Protein AF-A0A359LPD8-F1 (afdb_monomer_lite)

Structure (mmCIF, N/CA/C/O backbone):
data_AF-A0A359LPD8-F1
#
_entry.id   AF-A0A359LPD8-F1
#
loop_
_atom_site.group_PDB
_atom_site.id
_atom_site.type_symbol
_atom_site.label_atom_id
_atom_site.label_alt_id
_atom_site.label_comp_id
_atom_site.label_asym_id
_atom_site.label_entity_id
_atom_site.label_seq_id
_atom_site.pdbx_PDB_ins_code
_atom_site.Cartn_x
_atom_site.Cartn_y
_atom_site.Cartn_z
_atom_site.occupancy
_atom_site.B_iso_or_equiv
_atom_site.auth_seq_id
_atom_site.auth_comp_id
_atom_site.auth_asym_id
_atom_site.auth_atom_id
_atom_site.pdbx_PDB_model_num
ATOM 1 N N . MET A 1 1 ? 17.552 11.340 -19.364 1.00 74.94 1 MET A N 1
ATOM 2 C CA . MET A 1 1 ? 18.278 10.080 -19.629 1.00 74.94 1 MET A CA 1
ATOM 3 C C . MET A 1 1 ? 18.595 9.452 -18.285 1.00 74.94 1 MET A C 1
ATOM 5 O O . MET A 1 1 ? 19.082 10.173 -17.426 1.00 74.94 1 MET A O 1
ATOM 9 N N . VAL A 1 2 ? 18.243 8.184 -18.075 1.00 81.62 2 VAL A N 1
ATOM 10 C CA . VAL A 1 2 ? 18.541 7.453 -16.832 1.00 81.62 2 VAL A CA 1
ATOM 11 C C . VAL A 1 2 ? 19.609 6.424 -17.165 1.00 81.62 2 VAL A C 1
ATOM 13 O O . VAL A 1 2 ? 19.454 5.681 -18.130 1.00 81.62 2 VAL A O 1
ATOM 16 N N . THR A 1 3 ? 20.693 6.408 -16.400 1.00 88.50 3 THR A N 1
ATOM 17 C CA . THR A 1 3 ? 21.779 5.438 -16.5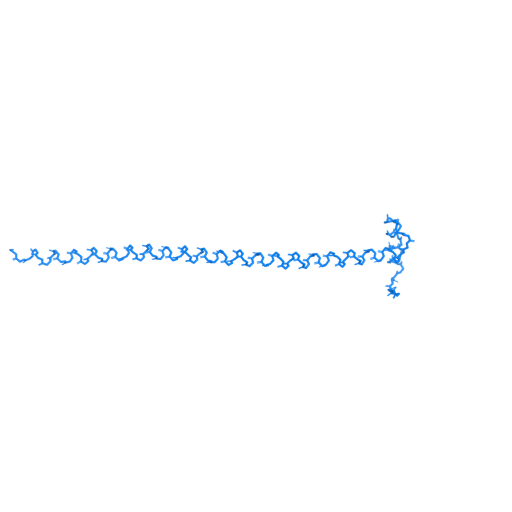37 1.00 88.50 3 THR A CA 1
ATOM 18 C C . THR A 1 3 ? 21.921 4.678 -15.229 1.00 88.50 3 THR A C 1
ATOM 20 O O . THR A 1 3 ? 21.857 5.255 -14.146 1.00 88.50 3 THR A O 1
ATOM 23 N N . PHE A 1 4 ? 22.093 3.367 -15.326 1.00 86.75 4 PHE A N 1
ATOM 24 C CA . PHE A 1 4 ? 22.313 2.489 -14.187 1.00 86.75 4 PHE A CA 1
ATOM 25 C C . PHE A 1 4 ? 23.361 1.453 -14.577 1.00 86.75 4 PHE A C 1
ATOM 27 O O . PHE A 1 4 ? 23.491 1.095 -15.748 1.00 86.75 4 PHE A O 1
ATOM 34 N N . ARG A 1 5 ? 24.172 1.044 -13.601 1.00 94.19 5 ARG A N 1
ATOM 35 C CA . ARG A 1 5 ? 25.216 0.042 -13.807 1.00 94.19 5 ARG A CA 1
ATOM 36 C C . ARG A 1 5 ? 24.619 -1.316 -13.491 1.00 94.19 5 ARG A C 1
ATOM 38 O O . ARG A 1 5 ? 24.025 -1.476 -12.432 1.00 94.19 5 ARG A O 1
ATOM 45 N N . LEU A 1 6 ? 24.800 -2.244 -14.413 1.00 92.12 6 LEU A N 1
ATOM 46 C CA . LEU A 1 6 ? 24.447 -3.642 -14.250 1.00 92.12 6 LEU A CA 1
ATOM 47 C C . LEU A 1 6 ? 25.720 -4.466 -14.386 1.00 92.12 6 LEU A C 1
ATOM 49 O O . LEU A 1 6 ? 26.619 -4.111 -15.158 1.00 92.12 6 LEU A O 1
ATOM 53 N N . SER A 1 7 ? 25.779 -5.561 -13.648 1.00 95.69 7 SER A N 1
ATOM 54 C CA . SER A 1 7 ? 26.629 -6.689 -14.008 1.00 95.69 7 SER A CA 1
ATOM 55 C C . SER A 1 7 ? 26.138 -7.337 -15.310 1.00 95.69 7 SER A C 1
ATOM 57 O O . SER A 1 7 ? 25.034 -7.064 -15.789 1.00 95.69 7 SER A O 1
ATOM 59 N N . THR A 1 8 ? 26.972 -8.188 -15.905 1.00 92.88 8 THR A N 1
ATOM 60 C CA . THR A 1 8 ? 26.621 -8.918 -17.131 1.00 92.88 8 THR A CA 1
ATOM 61 C C . THR A 1 8 ? 25.387 -9.798 -16.920 1.00 92.88 8 THR A C 1
ATOM 63 O O . THR A 1 8 ? 24.471 -9.761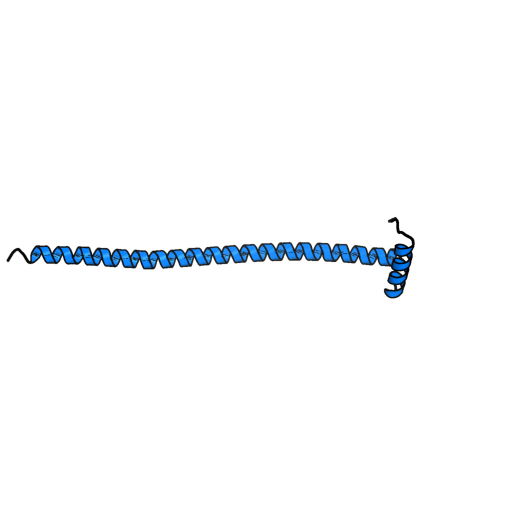 -17.737 1.00 92.88 8 THR A O 1
ATOM 66 N N . ASP A 1 9 ? 25.321 -10.495 -15.784 1.00 95.88 9 ASP A N 1
ATOM 67 C CA . ASP A 1 9 ? 24.216 -11.399 -15.448 1.00 95.88 9 ASP A CA 1
ATOM 68 C C . ASP A 1 9 ? 22.893 -10.630 -15.303 1.00 95.88 9 ASP A C 1
ATOM 70 O O . ASP A 1 9 ? 21.878 -10.996 -15.894 1.00 95.88 9 ASP A O 1
ATOM 74 N N . GLU A 1 10 ? 22.914 -9.493 -14.600 1.00 93.88 10 GLU A N 1
ATOM 75 C CA . GLU A 1 10 ? 21.732 -8.636 -14.441 1.00 93.88 10 GLU A CA 1
ATOM 76 C C . GLU A 1 10 ? 21.255 -8.043 -15.775 1.00 93.88 10 GLU A C 1
ATOM 78 O O . GLU A 1 10 ? 20.055 -7.842 -15.968 1.00 93.88 10 GLU A O 1
ATOM 83 N N . TYR A 1 11 ? 22.172 -7.745 -16.701 1.00 91.62 11 TYR A N 1
ATOM 84 C CA . TYR A 1 11 ? 21.807 -7.269 -18.036 1.00 91.62 11 TYR A CA 1
ATOM 85 C C . TYR A 1 11 ? 21.112 -8.360 -18.856 1.00 91.62 11 TYR A C 1
ATOM 87 O O . TYR A 1 11 ? 20.101 -8.080 -19.509 1.00 91.62 11 TYR A O 1
ATOM 95 N N . ASP A 1 12 ? 21.617 -9.591 -18.806 1.00 93.12 12 ASP A N 1
ATOM 96 C CA . ASP A 1 12 ? 21.026 -10.720 -19.524 1.00 93.12 12 ASP A CA 1
ATOM 97 C C . ASP A 1 12 ? 19.648 -11.090 -18.966 1.00 93.12 12 ASP A C 1
ATOM 99 O O . ASP A 1 12 ? 18.710 -11.326 -19.738 1.00 93.12 12 ASP A O 1
ATOM 103 N N . ASP A 1 13 ? 19.487 -11.059 -17.644 1.00 92.75 13 ASP A N 1
ATOM 104 C CA . ASP A 1 13 ? 18.189 -11.254 -17.000 1.00 92.75 13 ASP A CA 1
ATOM 105 C C . ASP A 1 13 ? 17.212 -10.123 -17.343 1.00 92.75 13 ASP A C 1
ATOM 107 O O . ASP A 1 13 ? 16.077 -10.388 -17.745 1.00 92.75 13 ASP A O 1
ATOM 111 N N . LEU A 1 14 ? 17.651 -8.860 -17.290 1.00 90.19 14 LEU A N 1
ATOM 112 C CA . LEU A 1 14 ? 16.820 -7.717 -17.677 1.00 90.19 14 LEU A CA 1
ATOM 113 C C . LEU A 1 14 ? 16.357 -7.823 -19.133 1.00 90.19 14 LEU A C 1
ATOM 115 O O . LEU A 1 14 ? 15.198 -7.542 -19.444 1.00 90.19 14 LEU A O 1
ATOM 119 N N . LYS A 1 15 ? 17.249 -8.243 -20.033 1.00 89.75 15 LYS A N 1
ATOM 120 C CA . LYS A 1 15 ? 16.933 -8.446 -21.447 1.00 89.75 15 LYS A CA 1
ATOM 121 C C . LYS A 1 15 ? 15.908 -9.562 -21.638 1.00 89.75 15 LYS A C 1
ATOM 123 O O . LYS A 1 15 ? 14.993 -9.389 -22.442 1.00 89.75 15 LYS A O 1
ATOM 128 N N . ARG A 1 16 ? 16.036 -10.673 -20.906 1.00 91.12 16 ARG A N 1
ATOM 129 C CA . ARG A 1 16 ? 15.082 -11.792 -20.948 1.00 91.12 16 ARG A CA 1
ATOM 130 C C . ARG A 1 16 ? 13.689 -11.340 -20.521 1.00 91.12 16 ARG A C 1
ATOM 132 O O . ARG A 1 16 ? 12.745 -11.503 -21.288 1.00 91.12 16 ARG A O 1
ATOM 139 N N . VAL A 1 17 ? 13.594 -10.669 -19.375 1.00 90.12 17 VAL A N 1
ATOM 140 C CA . VAL A 1 17 ? 12.324 -10.152 -18.848 1.00 90.12 17 VAL A CA 1
ATOM 141 C C . VAL A 1 17 ? 11.699 -9.129 -19.802 1.00 90.12 17 VAL A C 1
ATOM 143 O O . VAL A 1 17 ? 10.497 -9.169 -20.040 1.00 90.12 17 VAL A O 1
ATOM 146 N N . CYS A 1 18 ? 12.494 -8.251 -20.428 1.00 89.56 18 CYS A N 1
ATOM 147 C CA . CYS A 1 18 ? 11.973 -7.314 -21.432 1.00 89.56 18 CYS A CA 1
ATOM 148 C C . CYS A 1 18 ? 11.308 -8.026 -22.623 1.00 89.56 18 CYS A C 1
ATOM 150 O O . CYS A 1 18 ? 10.318 -7.521 -23.152 1.00 89.56 18 CYS A O 1
ATOM 152 N N . ILE A 1 19 ? 11.854 -9.168 -23.055 1.00 87.88 19 ILE A N 1
ATOM 153 C CA . ILE A 1 19 ? 11.298 -9.968 -24.156 1.00 87.88 19 ILE A CA 1
ATOM 154 C C . ILE A 1 19 ? 10.027 -10.692 -23.702 1.00 87.88 19 ILE A C 1
ATOM 156 O O . ILE A 1 19 ? 9.032 -10.662 -24.422 1.00 87.88 19 ILE A O 1
ATOM 160 N N . GLU A 1 20 ? 10.049 -11.308 -22.518 1.00 89.56 20 GLU A N 1
ATOM 161 C CA . GLU A 1 20 ? 8.905 -12.031 -21.943 1.00 89.56 20 GLU A CA 1
ATOM 162 C C . GLU A 1 20 ? 7.689 -11.117 -21.736 1.00 89.56 20 GLU A C 1
ATOM 164 O O . GLU A 1 20 ? 6.566 -11.488 -22.069 1.00 89.56 20 GLU A O 1
ATOM 169 N N . GLU A 1 21 ? 7.924 -9.890 -21.276 1.00 84.50 21 GLU A N 1
ATOM 170 C CA . GLU A 1 21 ? 6.898 -8.862 -21.055 1.00 84.50 21 GLU A CA 1
ATOM 171 C C . GLU A 1 21 ? 6.480 -8.135 -22.351 1.00 84.50 21 GLU A C 1
ATOM 173 O O . GLU A 1 21 ? 5.614 -7.259 -22.336 1.00 84.50 21 GLU A O 1
ATOM 178 N N . GLY A 1 22 ? 7.096 -8.459 -23.497 1.00 86.62 22 GLY A N 1
ATOM 179 C CA . GLY A 1 22 ? 6.762 -7.868 -24.798 1.00 86.62 22 GLY A CA 1
ATOM 180 C C . GLY A 1 22 ? 7.123 -6.382 -24.933 1.00 86.62 22 GLY A C 1
ATOM 181 O O . GLY A 1 22 ? 6.540 -5.665 -25.756 1.00 86.62 22 GLY A O 1
ATOM 182 N N . ALA A 1 23 ? 8.074 -5.890 -24.137 1.00 87.12 23 ALA A N 1
ATOM 183 C CA . ALA A 1 23 ? 8.493 -4.497 -24.185 1.00 87.12 23 ALA A CA 1
ATOM 184 C C . ALA A 1 23 ? 9.283 -4.196 -25.471 1.00 87.12 23 ALA A C 1
ATOM 186 O O . ALA A 1 23 ? 10.170 -4.939 -25.887 1.00 87.12 23 ALA A O 1
ATOM 187 N N . ARG A 1 24 ? 9.002 -3.041 -26.089 1.00 86.25 24 ARG A N 1
ATOM 188 C CA . ARG A 1 24 ? 9.679 -2.594 -27.323 1.00 86.25 24 ARG A CA 1
ATOM 189 C C . ARG A 1 24 ? 11.122 -2.148 -27.086 1.00 86.25 24 ARG A C 1
ATOM 191 O O . ARG A 1 24 ? 11.909 -2.082 -28.027 1.00 86.25 24 ARG A O 1
ATOM 198 N N . SER A 1 25 ? 11.466 -1.820 -25.841 1.00 88.25 25 SER A N 1
ATOM 199 C CA . SER A 1 25 ? 12.815 -1.452 -25.422 1.00 88.25 25 SER A CA 1
ATOM 200 C C . SER A 1 25 ? 12.998 -1.621 -23.910 1.00 88.25 25 SER A C 1
ATOM 202 O O . SER A 1 25 ? 12.032 -1.574 -23.148 1.00 88.25 25 SER A O 1
ATOM 204 N N . ILE A 1 26 ? 14.256 -1.732 -23.463 1.00 87.31 26 ILE A N 1
ATOM 205 C CA . ILE A 1 26 ? 14.612 -1.733 -22.031 1.00 87.31 26 ILE A CA 1
ATOM 206 C C . ILE A 1 26 ? 14.135 -0.442 -21.352 1.00 87.31 26 ILE A C 1
ATOM 208 O O . ILE A 1 26 ? 13.680 -0.465 -20.213 1.00 87.31 26 ILE A O 1
ATOM 212 N N . SER A 1 27 ? 14.200 0.688 -22.059 1.00 89.19 27 SER A N 1
ATOM 213 C CA . SER A 1 27 ? 13.721 1.975 -21.554 1.00 89.19 27 SER A CA 1
ATOM 214 C C . SER A 1 27 ? 12.214 1.974 -21.309 1.00 89.19 27 SER A C 1
ATOM 216 O O . SER A 1 27 ? 11.771 2.516 -20.297 1.00 89.19 27 SER A O 1
ATOM 218 N N . ASP A 1 28 ? 11.430 1.356 -22.197 1.00 88.06 28 ASP A N 1
ATOM 219 C CA . ASP A 1 28 ? 9.979 1.233 -22.022 1.00 88.06 28 ASP A CA 1
ATOM 220 C C . ASP A 1 28 ? 9.638 0.319 -20.847 1.00 88.06 28 ASP A C 1
ATOM 222 O O . ASP A 1 28 ? 8.812 0.687 -20.009 1.00 88.06 28 ASP A O 1
ATOM 226 N N . PHE A 1 29 ? 10.325 -0.821 -20.734 1.00 90.12 29 PHE A N 1
ATOM 227 C CA . PHE A 1 29 ? 10.177 -1.726 -19.595 1.00 90.12 29 PHE A CA 1
ATOM 228 C C . PHE A 1 29 ? 10.523 -1.028 -18.273 1.00 90.12 29 PHE A C 1
ATOM 230 O O . PHE A 1 29 ? 9.713 -0.995 -17.345 1.00 90.12 29 PHE A O 1
ATOM 237 N N . ALA A 1 30 ? 11.693 -0.389 -18.199 1.00 89.00 30 ALA A N 1
ATOM 238 C CA . ALA A 1 30 ? 12.136 0.333 -17.012 1.00 89.00 30 ALA A CA 1
ATOM 239 C C . ALA A 1 30 ? 11.159 1.458 -16.645 1.00 89.00 30 ALA A C 1
ATOM 241 O O . ALA A 1 30 ? 10.830 1.640 -15.473 1.00 89.00 30 ALA A O 1
ATOM 242 N N . ARG A 1 31 ? 10.639 2.189 -17.640 1.00 89.00 31 ARG A N 1
ATOM 243 C CA . ARG A 1 31 ? 9.622 3.224 -17.425 1.00 89.00 31 ARG A CA 1
ATOM 244 C C . ARG A 1 31 ? 8.344 2.637 -16.828 1.00 89.00 31 ARG A C 1
ATOM 246 O O . ARG A 1 31 ? 7.842 3.192 -15.851 1.00 89.00 31 ARG A O 1
ATOM 253 N N . ALA A 1 32 ? 7.829 1.543 -17.383 1.00 88.75 32 ALA A N 1
ATOM 254 C CA . ALA A 1 32 ? 6.625 0.884 -16.884 1.00 88.75 32 ALA A CA 1
ATOM 255 C C . ALA A 1 32 ? 6.815 0.368 -15.449 1.00 88.75 32 ALA A C 1
ATOM 257 O O . ALA A 1 32 ? 6.006 0.679 -14.574 1.00 88.75 32 ALA A O 1
ATOM 258 N N . ALA A 1 33 ? 7.926 -0.320 -15.178 1.00 87.81 33 ALA A N 1
ATOM 259 C CA . ALA A 1 33 ? 8.255 -0.849 -13.856 1.00 87.81 33 ALA A CA 1
ATOM 260 C C . ALA A 1 33 ? 8.386 0.261 -12.796 1.00 87.81 33 ALA A C 1
ATOM 262 O O . ALA A 1 33 ? 7.860 0.141 -11.685 1.00 87.81 33 ALA A O 1
ATOM 263 N N . VAL A 1 34 ? 9.041 1.376 -13.142 1.00 88.69 34 VAL A N 1
ATOM 264 C CA . VAL A 1 34 ? 9.176 2.537 -12.250 1.00 88.69 34 VAL A CA 1
ATOM 265 C C . VAL A 1 34 ? 7.819 3.186 -11.987 1.00 88.69 34 VAL A C 1
ATOM 267 O O . VAL A 1 34 ? 7.492 3.452 -10.830 1.00 88.69 34 VAL A O 1
ATOM 270 N N . LEU A 1 35 ? 7.004 3.412 -13.023 1.00 88.62 35 LEU A N 1
ATOM 271 C CA . LEU A 1 35 ? 5.668 3.993 -12.859 1.00 88.62 35 LEU A CA 1
ATOM 272 C C . LEU A 1 35 ? 4.766 3.103 -12.000 1.00 88.62 35 LEU A C 1
ATOM 274 O O . LEU A 1 35 ? 4.108 3.612 -11.093 1.00 88.62 35 LEU A O 1
ATOM 278 N N . TYR A 1 36 ? 4.797 1.789 -12.217 1.00 88.06 36 TYR A N 1
ATOM 279 C CA . TYR A 1 36 ? 4.069 0.819 -11.402 1.00 88.06 36 TYR A CA 1
ATOM 280 C C . TYR A 1 36 ? 4.484 0.890 -9.925 1.00 88.06 36 TYR A C 1
ATOM 282 O O . TYR A 1 36 ? 3.636 0.987 -9.034 1.00 88.06 36 TYR A O 1
ATOM 290 N N . ARG A 1 37 ? 5.792 0.929 -9.639 1.00 85.25 37 ARG A N 1
ATOM 291 C CA . ARG A 1 37 ? 6.324 1.091 -8.272 1.00 85.25 37 ARG A CA 1
ATOM 292 C C . ARG A 1 37 ? 5.914 2.414 -7.626 1.00 85.25 37 ARG A C 1
ATOM 294 O O . ARG A 1 37 ? 5.622 2.438 -6.433 1.00 85.25 37 ARG A O 1
ATOM 301 N N . VAL A 1 38 ? 5.901 3.514 -8.379 1.00 85.12 38 VAL A N 1
ATOM 302 C CA . VAL A 1 38 ? 5.484 4.829 -7.863 1.00 85.12 38 VAL A CA 1
ATOM 303 C C . VAL A 1 38 ? 3.991 4.831 -7.537 1.00 85.12 38 VAL A C 1
ATOM 305 O O . VAL A 1 38 ? 3.608 5.277 -6.456 1.00 85.12 38 VAL A O 1
ATOM 308 N N . GLN A 1 39 ? 3.158 4.286 -8.425 1.00 84.19 39 GLN A N 1
ATOM 309 C CA . GLN A 1 39 ? 1.710 4.206 -8.223 1.00 84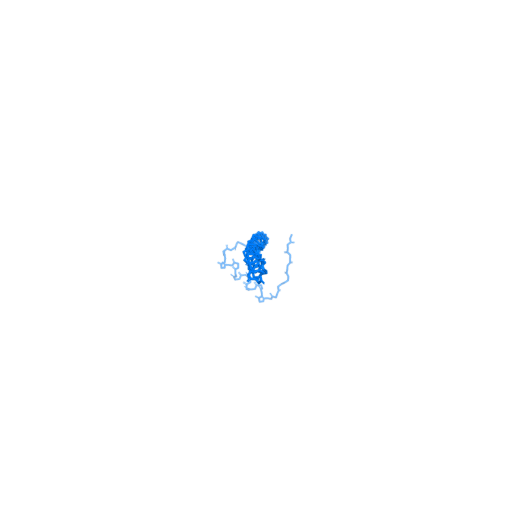.19 39 GLN A CA 1
ATOM 310 C C . GLN A 1 39 ? 1.348 3.314 -7.034 1.00 84.19 39 GLN A C 1
ATOM 312 O O . GLN A 1 39 ? 0.616 3.752 -6.151 1.00 84.19 39 GLN A O 1
ATOM 317 N N . THR A 1 40 ? 1.920 2.111 -6.950 1.00 81.75 40 THR A N 1
ATOM 318 C CA . THR A 1 40 ? 1.693 1.188 -5.822 1.00 81.75 40 THR A CA 1
ATOM 319 C C . THR A 1 40 ? 2.189 1.758 -4.494 1.00 81.75 40 THR A C 1
ATOM 321 O O . THR A 1 40 ? 1.534 1.594 -3.469 1.00 81.75 40 THR A O 1
ATOM 324 N N . ARG A 1 41 ? 3.306 2.498 -4.485 1.00 76.94 41 ARG A N 1
ATOM 325 C CA . ARG A 1 41 ? 3.792 3.173 -3.272 1.00 76.94 41 ARG A CA 1
ATOM 326 C C . ARG A 1 41 ? 2.872 4.310 -2.822 1.00 76.94 41 ARG A C 1
ATOM 328 O O . ARG A 1 41 ? 2.677 4.466 -1.618 1.00 76.94 41 ARG A O 1
ATOM 335 N N . SER A 1 42 ? 2.326 5.095 -3.753 1.00 71.31 42 SER A N 1
ATOM 336 C CA . SER A 1 42 ? 1.331 6.126 -3.426 1.00 71.31 42 SER A CA 1
ATOM 337 C C . SER A 1 42 ? 0.018 5.515 -2.945 1.00 71.31 42 SER A C 1
ATOM 339 O O . SER A 1 42 ? -0.507 5.960 -1.930 1.00 71.31 42 SER A O 1
ATOM 341 N N . ALA A 1 43 ? -0.472 4.468 -3.613 1.00 69.44 43 ALA A N 1
ATOM 342 C CA . ALA A 1 43 ? -1.693 3.765 -3.228 1.00 69.44 43 ALA A CA 1
ATOM 343 C C . ALA A 1 43 ? -1.573 3.129 -1.833 1.00 69.44 43 ALA A C 1
ATOM 345 O O . ALA A 1 43 ? -2.443 3.337 -0.994 1.00 69.44 43 ALA A O 1
ATOM 346 N N . ASN A 1 44 ? -0.456 2.453 -1.533 1.00 69.12 44 ASN A N 1
ATOM 347 C CA . ASN A 1 44 ? -0.220 1.889 -0.200 1.00 69.12 44 ASN A CA 1
ATOM 348 C C . ASN A 1 44 ? -0.096 2.964 0.885 1.00 69.12 44 ASN A C 1
ATOM 350 O O . ASN A 1 44 ? -0.504 2.726 2.015 1.00 69.12 44 ASN A O 1
ATOM 354 N N . ARG A 1 45 ? 0.481 4.135 0.582 1.00 64.44 45 ARG A N 1
ATOM 355 C CA . ARG A 1 45 ? 0.565 5.236 1.556 1.00 64.44 45 ARG A CA 1
ATOM 356 C C . ARG A 1 45 ? -0.793 5.871 1.837 1.00 64.44 45 ARG A C 1
ATOM 358 O O . ARG A 1 45 ? -1.049 6.189 2.991 1.00 64.44 45 ARG A O 1
ATOM 365 N N . ALA A 1 46 ? -1.622 6.049 0.809 1.00 64.25 46 ALA A N 1
ATOM 366 C CA . ALA A 1 46 ? -2.985 6.544 0.970 1.00 64.25 46 ALA A CA 1
ATOM 367 C C . ALA A 1 46 ? -3.830 5.550 1.784 1.00 64.25 46 ALA A C 1
ATOM 369 O O . ALA A 1 46 ? -4.373 5.929 2.813 1.00 64.25 46 ALA A O 1
ATOM 370 N N . SER A 1 47 ? -3.809 4.264 1.409 1.00 71.94 47 SER A N 1
ATOM 371 C CA . SER A 1 47 ? -4.528 3.203 2.131 1.00 71.94 47 SER A CA 1
ATOM 372 C C . SER A 1 47 ? -4.093 3.108 3.591 1.00 71.94 47 SER A C 1
ATOM 374 O O . SER A 1 47 ? -4.933 3.148 4.473 1.00 71.94 47 SER A O 1
ATOM 376 N N . LEU A 1 48 ? -2.785 3.067 3.878 1.00 73.38 48 LEU A N 1
ATOM 377 C CA . LEU A 1 48 ? -2.307 2.907 5.255 1.00 73.38 48 LEU A CA 1
ATOM 378 C C . LEU A 1 48 ? -2.667 4.105 6.151 1.00 73.38 48 LEU A C 1
ATOM 380 O O . LEU A 1 48 ? -2.914 3.929 7.342 1.00 73.38 48 LEU A O 1
ATOM 384 N N . GLY A 1 49 ? -2.674 5.319 5.592 1.00 74.56 49 GLY A N 1
ATOM 385 C CA . GLY A 1 49 ? -3.099 6.522 6.310 1.00 74.56 49 GLY A CA 1
ATOM 386 C C . GLY A 1 49 ? -4.590 6.496 6.641 1.00 74.56 49 GLY A C 1
ATOM 387 O O . GLY A 1 49 ? -4.961 6.734 7.791 1.00 74.56 49 GLY A O 1
ATOM 388 N N . ASP A 1 50 ? -5.420 6.143 5.660 1.00 76.38 50 ASP A N 1
ATOM 389 C CA . ASP A 1 50 ? -6.874 6.042 5.819 1.00 76.38 50 ASP A CA 1
ATOM 390 C C . ASP A 1 50 ? -7.265 4.898 6.773 1.00 76.38 50 ASP A C 1
ATOM 392 O O . ASP A 1 50 ? -8.139 5.063 7.631 1.00 76.38 50 ASP A O 1
ATOM 396 N N . ASP A 1 51 ? -6.563 3.764 6.699 1.00 81.38 51 ASP A N 1
ATOM 397 C CA . ASP A 1 51 ? -6.754 2.611 7.581 1.00 81.38 51 ASP A CA 1
ATOM 398 C C . ASP A 1 51 ? -6.400 2.960 9.039 1.00 81.38 51 ASP A C 1
ATOM 400 O O . ASP A 1 51 ? -7.144 2.620 9.962 1.00 81.38 51 ASP A O 1
ATOM 404 N N . LEU A 1 52 ? -5.302 3.695 9.269 1.00 87.25 52 LEU A N 1
ATOM 405 C CA . LEU A 1 52 ? -4.904 4.153 10.608 1.00 87.25 52 LEU A CA 1
ATOM 406 C C . LEU A 1 52 ? -5.855 5.209 11.179 1.00 87.25 52 LEU A C 1
ATOM 408 O O . LEU A 1 52 ? -6.159 5.172 12.376 1.00 87.25 52 LEU A O 1
ATOM 412 N N . ALA A 1 53 ? -6.338 6.136 10.349 1.00 85.75 53 ALA A N 1
ATOM 413 C CA . ALA A 1 53 ? -7.336 7.121 10.761 1.00 85.75 53 ALA A CA 1
ATOM 414 C C . ALA A 1 53 ? -8.647 6.430 11.166 1.00 85.75 53 ALA A C 1
ATOM 416 O O . ALA A 1 53 ? -9.208 6.718 12.226 1.00 85.75 53 ALA A O 1
ATOM 417 N N . THR A 1 54 ? -9.081 5.448 10.372 1.00 89.44 54 THR A N 1
ATOM 418 C CA . THR A 1 54 ? -10.263 4.631 10.668 1.00 89.44 54 THR A CA 1
ATOM 419 C C . THR A 1 54 ? -10.082 3.847 11.966 1.00 89.44 54 THR A C 1
ATOM 421 O O . THR A 1 54 ? -10.965 3.861 12.822 1.00 89.44 54 THR A O 1
ATOM 424 N N . LEU A 1 55 ? -8.928 3.201 12.160 1.00 90.25 55 LEU A N 1
ATOM 425 C CA . LEU A 1 55 ? -8.628 2.464 13.388 1.00 90.25 55 LEU A CA 1
ATOM 426 C C . LEU A 1 55 ? -8.629 3.373 14.624 1.00 90.25 55 LEU A C 1
ATOM 428 O O . LEU A 1 55 ? -9.173 2.994 15.659 1.00 90.25 55 LEU A O 1
ATOM 432 N N . SER A 1 56 ? -8.063 4.576 14.509 1.00 91.94 56 SER A N 1
ATOM 433 C CA . SER A 1 56 ? -8.036 5.554 15.604 1.00 91.94 56 SER A CA 1
ATOM 434 C C . SER A 1 56 ? -9.452 5.977 16.000 1.00 91.94 56 SER A C 1
ATOM 436 O O . SER A 1 56 ? -9.796 5.926 17.177 1.00 91.94 56 SER A O 1
ATOM 438 N N . SER A 1 57 ? -10.309 6.269 15.016 1.00 92.44 57 SER A N 1
ATOM 439 C CA . SE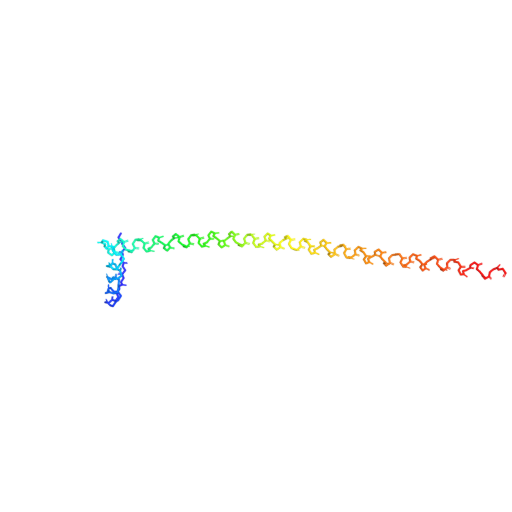R A 1 57 ? -11.721 6.587 15.257 1.00 92.44 57 SER A CA 1
ATOM 440 C C . SER A 1 57 ? -12.466 5.436 15.946 1.00 92.44 57 SER A C 1
ATOM 442 O O . SER A 1 57 ? -13.209 5.665 16.899 1.00 92.44 57 SER A O 1
ATOM 444 N N . ARG A 1 58 ? -12.225 4.183 15.537 1.00 92.62 58 ARG A N 1
ATOM 445 C CA . ARG A 1 58 ? -12.835 3.007 16.184 1.00 92.62 58 ARG A CA 1
ATOM 446 C C . ARG A 1 58 ? -12.367 2.808 17.624 1.00 92.62 58 ARG A C 1
ATOM 448 O O . ARG A 1 58 ? -13.157 2.382 18.463 1.00 92.62 58 ARG A O 1
ATOM 455 N N . LEU A 1 59 ? -11.102 3.102 17.921 1.00 95.12 59 LEU A N 1
ATOM 456 C CA . LEU A 1 59 ? -10.574 3.028 19.285 1.00 95.12 59 LEU A CA 1
ATOM 457 C C . LEU A 1 59 ? -11.157 4.122 20.185 1.00 95.12 59 LEU A C 1
ATOM 459 O O . LEU A 1 59 ? -11.463 3.840 21.340 1.00 95.12 59 LEU A O 1
ATOM 463 N N . GLU A 1 60 ? -11.364 5.330 19.662 1.00 95.69 60 GLU A N 1
ATOM 464 C CA . GLU A 1 60 ? -12.048 6.408 20.389 1.00 95.69 60 GLU A CA 1
ATOM 465 C C . GLU A 1 60 ? -13.512 6.057 20.690 1.00 95.69 60 GLU A C 1
ATOM 467 O O . GLU A 1 60 ? -13.970 6.242 21.819 1.00 95.69 60 GLU A O 1
ATOM 472 N N . GLU A 1 61 ? -14.234 5.488 19.718 1.00 95.56 61 GLU A N 1
ATOM 473 C CA . GLU A 1 61 ? -15.598 4.981 19.926 1.00 95.56 61 GLU A CA 1
ATOM 474 C C . GLU A 1 61 ? -15.638 3.903 21.022 1.00 95.56 61 GLU A C 1
ATOM 476 O O . GLU A 1 61 ? -16.505 3.932 21.901 1.00 95.56 61 GLU A O 1
ATOM 481 N N . L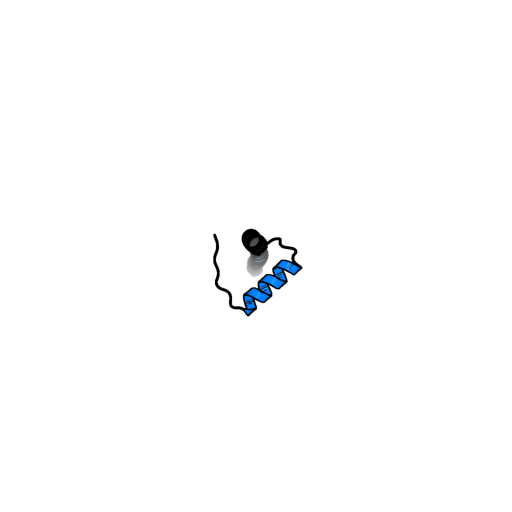EU A 1 62 ? -14.680 2.969 21.000 1.00 95.75 62 LEU A N 1
ATOM 482 C CA . LEU A 1 62 ? -14.578 1.897 21.988 1.00 95.75 62 LEU A CA 1
ATOM 483 C C . LEU A 1 62 ? -14.272 2.437 23.394 1.00 95.75 62 LEU A C 1
ATOM 485 O O . LEU A 1 62 ? -14.910 2.020 24.362 1.00 95.75 62 LEU A O 1
ATOM 489 N N . ASP A 1 63 ? -13.322 3.365 23.517 1.00 96.12 63 ASP A N 1
ATOM 490 C CA . ASP A 1 63 ? -12.974 4.001 24.793 1.00 96.12 63 ASP A CA 1
ATOM 491 C C . ASP A 1 63 ? -14.166 4.779 25.370 1.00 96.12 63 ASP A C 1
ATOM 493 O O . ASP A 1 63 ? -14.469 4.673 26.562 1.00 96.12 63 ASP A O 1
ATOM 497 N N . GLY A 1 64 ? -14.912 5.485 24.515 1.00 95.62 64 GLY A N 1
ATOM 498 C CA . GLY A 1 64 ? -16.155 6.154 24.894 1.00 95.62 64 GLY A CA 1
ATOM 499 C C . GLY A 1 64 ? -17.213 5.179 25.418 1.00 95.62 64 GLY A C 1
ATOM 500 O O . GLY A 1 64 ? -17.780 5.399 26.492 1.00 95.62 64 GLY A O 1
ATOM 501 N N . ALA A 1 65 ? -17.438 4.071 24.710 1.00 95.44 65 ALA A N 1
ATOM 502 C CA . ALA A 1 65 ? -18.391 3.041 25.122 1.00 95.44 65 ALA A CA 1
ATOM 503 C C . ALA A 1 65 ? -17.992 2.365 26.447 1.00 95.44 65 ALA A C 1
ATOM 505 O O . ALA A 1 65 ? -18.846 2.114 27.300 1.00 95.44 65 ALA A O 1
ATOM 506 N N . LEU A 1 66 ? -16.696 2.106 26.653 1.00 96.06 66 LEU A N 1
ATOM 507 C CA . LEU A 1 66 ? -16.176 1.550 27.905 1.00 96.06 66 LEU A CA 1
ATOM 508 C C . LEU A 1 66 ? -16.347 2.518 29.078 1.00 96.06 66 LEU A C 1
ATOM 510 O O . LEU A 1 66 ? -16.743 2.094 30.167 1.00 96.06 66 LEU A O 1
ATOM 514 N N . LYS A 1 67 ? -16.088 3.813 28.870 1.00 96.25 67 LYS A N 1
ATOM 515 C CA . LYS A 1 67 ? -16.309 4.850 29.888 1.00 96.25 67 LYS A CA 1
ATOM 516 C C . LYS A 1 67 ? -17.782 4.980 30.260 1.00 96.25 67 LYS A C 1
ATOM 518 O O . LYS A 1 67 ? -18.086 5.038 31.451 1.00 96.25 67 LYS A O 1
ATOM 523 N N . ASP A 1 68 ? -18.686 4.973 29.280 1.00 94.88 68 ASP A N 1
ATOM 524 C CA . ASP A 1 68 ? -20.131 5.000 29.541 1.00 94.88 68 ASP A CA 1
ATOM 525 C C . ASP A 1 68 ? -20.573 3.771 30.341 1.00 94.88 68 ASP A C 1
ATOM 527 O O . ASP A 1 68 ? -21.212 3.894 31.390 1.00 94.88 68 ASP A O 1
ATOM 531 N N . LEU A 1 69 ? -20.155 2.577 29.910 1.00 93.69 69 LEU A N 1
ATOM 532 C CA . LEU A 1 69 ? -20.489 1.337 30.602 1.00 93.69 69 LEU A CA 1
ATOM 533 C C . LEU A 1 69 ? -19.956 1.328 32.041 1.00 93.69 69 LEU A C 1
ATOM 535 O O . LEU A 1 69 ? -20.694 0.990 32.967 1.00 93.69 69 LEU A O 1
ATOM 539 N N . SER A 1 70 ? -18.705 1.745 32.240 1.00 92.88 70 SER A N 1
ATOM 540 C CA . SER A 1 70 ? -18.095 1.882 33.565 1.00 92.88 70 SER A CA 1
ATOM 541 C C . SER A 1 70 ? -18.875 2.860 34.447 1.00 92.88 70 SER A C 1
ATOM 543 O O . SER A 1 70 ? -19.210 2.537 35.587 1.00 92.88 70 SER A O 1
ATOM 545 N N . GLY A 1 71 ? -19.267 4.017 33.903 1.00 93.00 71 GLY A N 1
ATOM 546 C CA . GLY A 1 71 ? -20.091 4.999 34.608 1.00 93.00 71 GLY A CA 1
ATOM 547 C C . GLY A 1 71 ? -21.460 4.445 35.008 1.00 93.00 71 GLY A C 1
ATOM 548 O O . GLY A 1 71 ? -21.922 4.662 36.131 1.00 93.00 71 GLY A O 1
ATOM 549 N N . ARG A 1 72 ? -22.099 3.666 34.130 1.00 92.56 72 ARG A N 1
ATOM 550 C CA . ARG A 1 72 ? -23.378 3.003 34.422 1.00 92.56 72 ARG A CA 1
ATOM 551 C C . ARG A 1 72 ? -23.235 1.951 35.518 1.00 92.56 72 ARG A C 1
ATOM 553 O O . ARG A 1 72 ? -24.065 1.924 36.426 1.00 92.56 72 ARG A O 1
ATOM 560 N N . ILE A 1 73 ? -22.181 1.135 35.477 1.00 92.50 73 ILE A N 1
ATOM 561 C CA . ILE A 1 73 ? -21.879 0.152 36.528 1.00 92.50 73 ILE A CA 1
ATOM 562 C C . ILE A 1 73 ? -21.641 0.863 37.863 1.00 92.50 73 ILE A C 1
ATOM 564 O O . ILE A 1 73 ? -22.261 0.502 38.863 1.00 92.50 73 ILE A O 1
ATOM 568 N N . ALA A 1 74 ? -20.809 1.908 37.879 1.00 89.44 74 ALA A N 1
ATOM 569 C CA . ALA A 1 74 ? -20.527 2.689 39.080 1.00 89.44 74 ALA A CA 1
ATOM 570 C C . ALA A 1 74 ? -21.800 3.300 39.681 1.00 89.44 74 ALA A C 1
ATOM 572 O O . ALA A 1 74 ? -21.986 3.270 40.895 1.00 89.44 74 ALA A O 1
ATOM 573 N N . ARG A 1 75 ? -22.716 3.792 38.840 1.00 89.19 75 ARG A N 1
ATOM 574 C CA . ARG A 1 75 ? -24.002 4.339 39.286 1.00 89.19 75 ARG A CA 1
ATOM 575 C C . ARG A 1 75 ? -24.901 3.279 39.913 1.00 89.19 75 ARG A C 1
ATOM 577 O O . ARG A 1 75 ? -25.468 3.523 40.972 1.00 89.19 75 ARG A O 1
ATOM 584 N N . VAL A 1 76 ? -25.016 2.107 39.285 1.00 89.69 76 VAL A N 1
ATOM 585 C CA . VAL A 1 76 ? -25.813 0.992 39.820 1.00 89.69 76 VAL A CA 1
ATOM 586 C C . VAL A 1 76 ? -25.247 0.537 41.165 1.00 89.69 76 VAL A C 1
ATOM 588 O O . VAL A 1 76 ? -25.990 0.445 42.140 1.00 89.69 76 VAL A O 1
ATOM 591 N N . LEU A 1 77 ? -23.931 0.336 41.251 1.00 85.25 77 LEU A N 1
ATOM 592 C CA . LEU A 1 77 ? -23.276 -0.093 42.488 1.00 85.25 77 LEU A CA 1
ATOM 593 C C . LEU A 1 77 ? -23.325 0.979 43.587 1.00 85.25 77 LEU A C 1
ATOM 595 O O . LEU A 1 77 ? -23.547 0.640 44.746 1.00 85.25 77 LEU A O 1
ATOM 599 N N . GLY A 1 78 ? -23.182 2.261 43.239 1.00 76.81 78 GLY A N 1
ATOM 600 C CA . GLY A 1 78 ? -23.334 3.380 44.172 1.00 76.81 78 GLY A CA 1
ATOM 601 C C . GLY A 1 78 ? -24.753 3.477 44.732 1.00 76.81 78 GLY A C 1
ATOM 602 O O . GLY A 1 78 ? -24.934 3.506 45.947 1.00 76.81 78 GLY A O 1
ATOM 603 N N . SER A 1 79 ? -25.765 3.406 43.862 1.00 72.38 79 SER A N 1
ATOM 604 C CA . SER A 1 79 ? -27.176 3.445 44.273 1.00 72.38 79 SER A CA 1
ATOM 605 C C . SER A 1 79 ? -27.581 2.259 45.159 1.00 72.38 79 SER A C 1
ATOM 607 O O . SER A 1 79 ? -28.319 2.436 46.127 1.00 72.38 79 SER A O 1
ATOM 609 N N . ALA A 1 80 ? -27.040 1.063 44.900 1.00 68.06 80 ALA A N 1
ATOM 610 C CA . ALA A 1 80 ? -27.277 -0.115 45.733 1.00 68.06 80 ALA A CA 1
ATOM 611 C C . ALA A 1 80 ? -26.666 0.027 47.139 1.00 68.06 80 ALA A C 1
ATOM 613 O O . ALA A 1 80 ? -27.211 -0.495 48.115 1.00 68.06 80 ALA A O 1
ATOM 614 N N . ASN A 1 81 ? -25.542 0.739 47.258 1.00 71.06 81 ASN A N 1
ATOM 615 C CA . ASN A 1 81 ? -24.884 0.978 48.539 1.00 71.06 81 ASN A CA 1
ATOM 616 C C . ASN A 1 81 ? -25.611 2.056 49.362 1.00 71.06 81 ASN A C 1
ATOM 618 O O . ASN A 1 81 ? -25.789 1.892 50.568 1.00 71.06 81 ASN A O 1
ATOM 622 N N . GLU A 1 82 ? -26.098 3.116 48.710 1.00 70.75 82 GLU A N 1
ATOM 623 C CA . GLU A 1 82 ? -26.913 4.165 49.344 1.00 70.75 82 GLU A CA 1
ATOM 624 C C . GLU A 1 82 ? -28.247 3.620 49.873 1.00 70.75 82 GLU A C 1
ATOM 626 O O . GLU A 1 82 ? -28.657 3.951 50.985 1.00 70.75 82 GLU A O 1
ATOM 631 N N . GLN A 1 83 ? -28.897 2.719 49.130 1.00 69.12 83 GLN A N 1
ATOM 632 C CA . GLN A 1 83 ? -30.137 2.066 49.563 1.00 69.12 83 GLN A CA 1
ATOM 633 C C . GLN A 1 83 ? -29.942 1.180 50.802 1.00 69.12 83 GLN A C 1
ATOM 635 O O . GLN A 1 83 ? -30.784 1.192 51.700 1.00 69.12 83 GLN A O 1
ATOM 640 N N . ARG A 1 84 ? -28.820 0.453 50.894 1.00 67.19 84 ARG A N 1
ATOM 641 C CA . ARG A 1 84 ? -28.480 -0.350 52.083 1.00 67.19 84 ARG A CA 1
ATOM 642 C C . ARG A 1 84 ? -28.163 0.518 53.300 1.00 67.19 84 ARG A C 1
ATOM 644 O O . ARG A 1 84 ? -28.615 0.204 54.398 1.00 67.19 84 ARG A O 1
ATOM 651 N N . ALA A 1 85 ? -27.439 1.621 53.107 1.00 70.88 85 ALA A N 1
ATOM 652 C CA . ALA A 1 85 ? -27.156 2.573 54.180 1.00 70.88 85 ALA A CA 1
ATOM 653 C C . ALA A 1 85 ? -28.440 3.250 54.699 1.00 70.88 85 ALA A C 1
ATOM 655 O O . ALA A 1 85 ? -28.609 3.417 55.906 1.00 70.88 85 ALA A O 1
ATOM 656 N N . ALA A 1 86 ? -29.377 3.583 53.805 1.00 70.62 86 ALA A N 1
ATOM 657 C CA . ALA A 1 86 ? -30.673 4.147 54.175 1.00 70.62 86 ALA A CA 1
ATOM 658 C C . ALA A 1 86 ? -31.569 3.148 54.933 1.00 70.62 86 ALA A C 1
ATOM 660 O O . ALA A 1 86 ? -32.266 3.547 55.863 1.00 70.62 86 ALA A O 1
ATOM 661 N N . GLN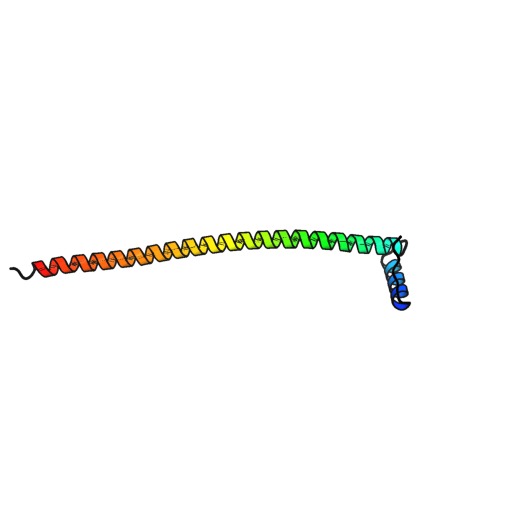 A 1 87 ? -31.527 1.856 54.583 1.00 67.69 87 GLN A N 1
ATOM 662 C CA . GLN A 1 87 ? -32.252 0.802 55.308 1.00 67.69 87 GLN A CA 1
ATOM 663 C C . GLN A 1 87 ? -31.691 0.582 56.721 1.00 67.69 87 GLN A C 1
ATOM 665 O O . GLN A 1 87 ? -32.461 0.562 57.677 1.00 67.69 87 GLN A O 1
ATOM 670 N N . GLN A 1 88 ? -30.363 0.539 56.883 1.00 66.00 88 GLN A N 1
ATOM 671 C CA . GLN A 1 88 ? -29.728 0.410 58.205 1.00 66.00 88 GLN A CA 1
ATOM 672 C C . GLN A 1 88 ? -29.980 1.624 59.114 1.00 66.00 88 GLN A C 1
ATOM 674 O O . GLN A 1 88 ? -30.154 1.472 60.322 1.00 66.00 88 GLN A O 1
ATOM 679 N N . ALA A 1 89 ? -30.043 2.835 58.552 1.00 63.72 89 ALA A N 1
ATOM 680 C CA . ALA A 1 89 ? -30.381 4.042 59.309 1.00 63.72 89 ALA A CA 1
ATOM 681 C C . ALA A 1 89 ? -31.870 4.112 59.712 1.00 63.72 89 ALA A C 1
ATOM 683 O O . ALA A 1 89 ? -32.208 4.783 60.689 1.00 63.72 89 ALA A O 1
ATOM 684 N N . GLY A 1 90 ? -32.755 3.434 58.972 1.00 60.22 90 GLY A N 1
ATOM 685 C CA . GLY A 1 90 ? -34.172 3.293 59.312 1.00 60.22 90 GLY A CA 1
ATOM 686 C C . GLY A 1 90 ? -34.403 2.331 60.480 1.00 60.22 90 GLY A C 1
ATOM 687 O O . GLY A 1 90 ? -35.117 2.680 61.416 1.00 60.22 90 GLY A O 1
ATOM 688 N N . GLU A 1 91 ? -33.736 1.174 60.472 1.00 57.72 91 GLU A N 1
ATOM 689 C CA . GLU A 1 91 ? -33.881 0.140 61.512 1.00 57.72 91 GLU A CA 1
ATOM 690 C C . GLU A 1 91 ? -33.385 0.600 62.895 1.00 57.72 91 GLU A C 1
ATOM 692 O O . GLU A 1 91 ? -33.996 0.275 63.912 1.00 57.72 91 GLU A O 1
ATOM 697 N N . LEU A 1 92 ? -32.341 1.436 62.954 1.00 57.66 92 LEU A N 1
ATOM 698 C CA . LEU A 1 92 ? -31.809 1.973 64.217 1.00 57.66 92 LEU A CA 1
ATOM 699 C C . LEU A 1 92 ? -32.768 2.943 64.938 1.00 57.66 92 LEU A C 1
ATOM 701 O O . LEU A 1 92 ? -32.648 3.131 66.147 1.00 57.66 92 LEU A O 1
ATOM 705 N N . ARG A 1 93 ? -33.732 3.562 64.236 1.00 56.22 93 ARG A N 1
ATOM 706 C CA . ARG A 1 93 ? -34.718 4.474 64.859 1.00 56.22 93 ARG A CA 1
ATOM 707 C C . ARG A 1 93 ? -35.928 3.745 65.448 1.00 56.22 93 ARG A C 1
ATOM 709 O O . ARG A 1 93 ? -36.564 4.295 66.343 1.00 56.22 93 ARG A O 1
ATOM 716 N N . GLU A 1 94 ? -36.240 2.534 64.988 1.00 55.22 94 GLU A N 1
ATOM 717 C CA . GLU A 1 94 ? -37.321 1.705 65.552 1.00 55.22 94 GLU A CA 1
ATOM 718 C C . GLU A 1 94 ? -36.882 0.952 66.820 1.00 55.22 94 GLU A C 1
ATOM 720 O O . GLU A 1 94 ? -37.690 0.745 67.731 1.00 55.22 94 GLU A O 1
ATOM 725 N N . SER A 1 95 ? -35.594 0.607 66.928 1.00 55.50 95 SER A N 1
ATOM 726 C CA . SER A 1 95 ? -35.034 -0.073 68.105 1.00 55.50 95 SER A CA 1
ATOM 727 C C . SER A 1 95 ? -34.919 0.815 69.352 1.00 55.50 95 SER A C 1
ATOM 729 O O . SER A 1 95 ? -34.993 0.304 70.465 1.00 55.50 95 SER A O 1
ATOM 731 N N . ASP A 1 96 ? -34.787 2.137 69.195 1.00 56.00 96 ASP A N 1
ATOM 732 C CA . ASP A 1 96 ? -34.729 3.074 70.334 1.00 56.00 96 ASP A CA 1
ATOM 733 C C . ASP A 1 96 ? -36.114 3.361 70.945 1.00 56.00 96 ASP A C 1
ATOM 735 O O . ASP A 1 96 ? -36.224 3.714 72.119 1.00 56.00 96 ASP A O 1
ATOM 739 N N . PHE A 1 97 ? -37.198 3.179 70.182 1.00 55.22 97 PHE A N 1
ATOM 740 C CA . PHE A 1 97 ? -38.562 3.453 70.656 1.00 55.22 97 PHE A CA 1
ATOM 741 C C . PHE A 1 97 ? -39.205 2.281 71.412 1.00 55.22 97 PHE A C 1
ATOM 743 O O . PHE A 1 97 ? -40.202 2.470 72.106 1.00 55.22 97 PHE A O 1
ATOM 750 N N . SER A 1 98 ? -38.635 1.079 71.312 1.00 58.84 98 SER A N 1
ATOM 751 C CA . SER A 1 98 ? -39.185 -0.147 71.907 1.00 58.84 98 SER A CA 1
ATOM 752 C C . SER A 1 98 ? -38.705 -0.424 73.343 1.00 58.84 98 SER A C 1
ATOM 754 O O . SER A 1 98 ? -39.183 -1.366 73.966 1.00 58.84 98 SER A O 1
ATOM 756 N N . HIS A 1 99 ? -37.827 0.419 73.905 1.00 54.66 99 HIS A N 1
ATOM 757 C CA . HIS A 1 99 ? -37.314 0.294 75.281 1.00 54.66 99 HIS A CA 1
ATOM 758 C C . HIS A 1 99 ? -37.949 1.260 76.306 1.00 54.66 99 HIS A C 1
ATOM 760 O O . HIS A 1 99 ? -37.512 1.301 77.456 1.00 54.66 99 HIS A O 1
ATOM 766 N N . LEU A 1 100 ? -38.971 2.031 75.913 1.00 53.50 100 LEU A N 1
ATOM 767 C CA . LEU A 1 100 ? -39.594 3.089 76.731 1.00 53.50 100 LEU A CA 1
ATOM 768 C C . LEU A 1 100 ? -41.064 2.825 77.125 1.00 53.50 100 LEU A C 1
ATOM 770 O O . LEU A 1 100 ? -41.756 3.756 77.536 1.00 53.50 100 LEU A O 1
ATOM 774 N N . SER A 1 101 ? -41.559 1.586 77.029 1.00 47.59 101 SER A N 1
ATOM 775 C CA . SER A 1 101 ? -42.878 1.180 77.559 1.00 47.59 101 SER A CA 1
ATOM 776 C C . SER A 1 101 ? -42.769 0.085 78.606 1.00 47.59 101 SER A C 1
ATOM 778 O O . SER A 1 101 ? -41.936 -0.826 78.412 1.00 47.59 101 SER A O 1
#

Sequence (101 aa):
MVTFRLSTDEYDDLKRVCIEEGARSISDFARAAVLYRVQTRSANRASLGDDLATLSSRLEELDGALKDLSGRIARVLGSANEQRAAQQAGELRESDFSHLS

Secondary structure (DSSP, 8-state):
-------HHHHHHHHHHHHHTT-SSHHHHHHHHHHHHHHHHHHHHHHHHHHHHHHHHHHHHHHHHHHHHHHHHHHHHHHHHHHHHHHHHHHHHHHTGGG--

pLDDT: mean 81.64, std 13.07, range [47.59, 96.25]

Radius of gyration: 37.59 Å; chains: 1; bounding box: 70×22×105 Å

Foldseek 3Di:
DDDDDDDPVRVVVLVVVCVVVVHPDSVRVVVVVVVVVVVVVVVVVVVVVVVVVVVVVVVVVVVVVVVVVVVVVCVVVVVVVVVVVVVVVVVVVVVVVVVPD